Protein AF-X1B4Z1-F1 (afdb_monomer_lite)

InterPro domains:
  IPR036280 Multiheme cytochrome superfamily [SSF48695] (2-94)

Organism: NCBI:txid412755

pLDDT: mean 94.52, std 4.59, range [77.5, 98.38]

Radius of gyration: 16.26 Å; chains: 1; bounding box: 41×32×41 Å

Sequence (142 aa):
MDCVDCHNSNEAASGGANGPHGSSFEPILAMNYVTTDNTPESPSAYALCYNCHSRDSILNDESFTEHDKHIRDEDTPCSVCHDAHGVSAVQGNPRNNTHLINFDATIVQPNSQGILSFDDQGRYRGSCDLLCHGKDHQSEAY

Foldseek 3Di:
DDPQLFQFALCVVVPDDTGNPHHPEPPRTVAAEDQDFPAADDCRNHVSVCVPDPPCCQCVCVQEVCSVCVCHVRVHGPQQFADPVADDPVPDDPFWCPVRGDGDCVAKAFAPVRDATWGDPDGNWTAGGIAGPNDGGDRNMD

Structure (mmCIF, N/CA/C/O backbone):
data_AF-X1B4Z1-F1
#
_entry.id   AF-X1B4Z1-F1
#
loop_
_atom_site.group_PDB
_atom_site.id
_atom_site.type_symbol
_atom_site.label_atom_id
_atom_site.label_alt_id
_atom_site.label_comp_id
_atom_site.label_asym_id
_atom_site.label_entity_id
_atom_site.label_seq_id
_atom_site.pdbx_PDB_ins_code
_atom_site.Cartn_x
_atom_site.Cartn_y
_atom_site.Cartn_z
_atom_site.occupancy
_atom_site.B_iso_or_equiv
_atom_site.auth_seq_id
_atom_site.auth_comp_id
_atom_site.auth_asym_id
_atom_site.auth_atom_id
_atom_site.pdbx_PDB_model_num
ATOM 1 N N . MET A 1 1 ? 15.995 4.940 -0.791 1.00 83.94 1 MET A N 1
ATOM 2 C CA . MET A 1 1 ? 14.634 5.229 -1.251 1.00 83.94 1 MET A CA 1
ATOM 3 C C . MET A 1 1 ? 14.546 6.710 -1.507 1.00 83.94 1 MET A C 1
ATOM 5 O O . MET A 1 1 ? 14.137 7.476 -0.643 1.00 83.94 1 MET A O 1
ATOM 9 N N . ASP A 1 2 ? 15.009 7.073 -2.693 1.00 91.31 2 ASP A N 1
ATOM 10 C CA . ASP A 1 2 ? 14.798 8.365 -3.325 1.00 91.31 2 ASP A CA 1
ATOM 11 C C . ASP A 1 2 ? 13.674 8.233 -4.357 1.00 91.31 2 ASP A C 1
ATOM 13 O O . ASP A 1 2 ? 13.326 7.130 -4.779 1.00 91.31 2 ASP A O 1
ATOM 17 N N . CYS A 1 3 ? 13.130 9.357 -4.830 1.00 92.06 3 CYS A N 1
ATOM 18 C CA . CYS A 1 3 ? 12.035 9.340 -5.804 1.00 92.06 3 CYS A CA 1
ATOM 19 C C . CYS A 1 3 ? 12.374 8.510 -7.053 1.00 92.06 3 CYS A C 1
ATOM 21 O O . CYS A 1 3 ? 11.503 7.842 -7.594 1.00 92.06 3 CYS A O 1
ATOM 23 N N . VAL A 1 4 ? 13.637 8.531 -7.492 1.00 91.38 4 VAL A N 1
ATOM 24 C CA . VAL A 1 4 ? 14.119 7.839 -8.700 1.00 91.38 4 VAL A CA 1
ATOM 25 C C . VAL A 1 4 ? 14.333 6.336 -8.521 1.00 91.38 4 VAL A C 1
ATOM 27 O O . VAL A 1 4 ? 14.535 5.643 -9.515 1.00 91.38 4 VAL A O 1
ATOM 30 N N . ASP A 1 5 ? 14.266 5.819 -7.292 1.00 91.44 5 ASP A N 1
ATOM 31 C CA . ASP A 1 5 ? 14.255 4.370 -7.059 1.00 91.44 5 ASP A CA 1
ATOM 32 C C . ASP A 1 5 ? 12.927 3.767 -7.551 1.00 91.44 5 ASP A C 1
ATOM 34 O O . ASP A 1 5 ? 12.900 2.647 -8.059 1.00 91.44 5 ASP A O 1
ATOM 38 N N . CYS A 1 6 ? 11.839 4.544 -7.463 1.00 93.69 6 CYS A N 1
ATOM 39 C CA . CYS A 1 6 ? 10.510 4.150 -7.927 1.00 93.69 6 CYS A CA 1
ATOM 40 C C . CYS A 1 6 ? 10.129 4.794 -9.265 1.00 93.69 6 CYS A C 1
ATOM 42 O O . CYS A 1 6 ? 9.565 4.125 -10.124 1.00 93.69 6 CYS A O 1
ATOM 44 N N . HIS A 1 7 ? 10.446 6.076 -9.458 1.00 94.19 7 HIS A N 1
ATOM 45 C CA . HIS A 1 7 ? 10.106 6.860 -10.646 1.00 94.19 7 HIS A CA 1
ATOM 46 C C . HIS A 1 7 ? 11.291 6.974 -11.604 1.00 94.19 7 HIS A C 1
ATOM 48 O O . HIS A 1 7 ? 12.050 7.948 -11.595 1.00 94.19 7 HIS A O 1
ATOM 54 N N . ASN A 1 8 ? 11.438 5.963 -12.454 1.00 93.81 8 ASN A N 1
ATOM 55 C CA . ASN A 1 8 ? 12.530 5.846 -13.413 1.00 93.81 8 ASN A CA 1
ATOM 56 C C . ASN A 1 8 ? 12.032 5.226 -14.724 1.00 93.81 8 ASN A C 1
ATOM 58 O O . ASN A 1 8 ? 10.924 4.694 -14.770 1.00 93.81 8 ASN A O 1
ATOM 62 N N . SER A 1 9 ? 12.851 5.247 -15.775 1.00 93.88 9 SER A N 1
ATOM 63 C CA . SER A 1 9 ? 12.608 4.426 -16.964 1.00 93.88 9 SER A CA 1
ATOM 64 C C . SER A 1 9 ? 12.655 2.944 -16.597 1.00 93.88 9 SER A C 1
ATOM 66 O O . SER A 1 9 ? 13.560 2.504 -15.886 1.00 93.88 9 SER A O 1
ATOM 68 N N . ASN A 1 10 ? 11.738 2.153 -17.156 1.00 92.38 10 ASN A N 1
ATOM 69 C CA . ASN A 1 10 ? 11.787 0.695 -17.052 1.00 92.38 10 ASN A CA 1
ATOM 70 C C . ASN A 1 10 ? 12.934 0.068 -17.871 1.00 92.38 10 ASN A C 1
ATOM 72 O O . ASN A 1 10 ? 13.172 -1.131 -17.769 1.00 92.38 10 ASN A O 1
ATOM 76 N N . GLU A 1 11 ? 13.664 0.873 -18.650 1.00 91.31 11 GLU A N 1
ATOM 77 C CA . GLU A 1 11 ? 14.835 0.467 -19.435 1.00 91.31 11 GLU A CA 1
ATOM 78 C C . GLU A 1 11 ? 16.156 1.014 -18.856 1.00 91.31 11 GLU A C 1
ATOM 80 O O . GLU A 1 11 ? 17.221 0.847 -19.451 1.00 91.31 11 GLU A O 1
ATOM 85 N N . ALA A 1 12 ? 16.137 1.668 -17.688 1.00 87.50 12 ALA A N 1
ATOM 86 C CA . ALA A 1 12 ? 17.337 2.261 -17.084 1.00 87.50 12 ALA A CA 1
ATOM 87 C C . ALA A 1 12 ? 18.472 1.231 -16.886 1.00 87.50 12 ALA A C 1
ATOM 89 O O . ALA A 1 12 ? 19.647 1.523 -17.112 1.00 87.50 12 ALA A O 1
ATOM 90 N N . ALA A 1 13 ? 18.120 -0.010 -16.531 1.00 84.44 13 ALA A N 1
ATOM 91 C CA . ALA A 1 13 ? 19.074 -1.103 -16.335 1.00 84.44 13 ALA A CA 1
ATOM 92 C C . ALA A 1 13 ? 19.558 -1.763 -17.645 1.00 84.44 13 ALA A C 1
ATOM 94 O O . ALA A 1 13 ? 20.596 -2.425 -17.647 1.00 84.44 13 ALA A O 1
ATOM 95 N N . SER A 1 14 ? 18.836 -1.590 -18.757 1.00 85.38 14 SER A N 1
ATOM 96 C CA . SER A 1 14 ? 19.123 -2.185 -20.075 1.00 85.38 14 SER A CA 1
ATOM 97 C C . SER A 1 14 ? 19.802 -1.202 -21.044 1.00 85.38 14 SER A C 1
ATOM 99 O O . SER A 1 14 ? 19.974 -1.510 -22.224 1.00 85.38 14 SER A O 1
ATOM 101 N N . GLY A 1 15 ? 20.242 -0.035 -20.554 1.00 81.94 15 GLY A N 1
ATOM 102 C CA . GLY A 1 15 ? 20.915 0.999 -21.350 1.00 81.94 15 GLY A CA 1
ATOM 103 C C . GLY A 1 15 ? 19.983 2.084 -21.901 1.00 81.94 15 GLY A C 1
ATOM 104 O O . GLY A 1 15 ? 20.415 2.896 -22.721 1.00 81.94 15 GLY A O 1
ATOM 105 N N . GLY A 1 16 ? 18.724 2.107 -21.458 1.00 82.25 16 GLY A N 1
ATOM 106 C CA . GLY A 1 16 ? 17.784 3.201 -21.677 1.00 82.25 16 GLY A CA 1
ATOM 107 C C . GLY A 1 16 ? 18.134 4.467 -20.887 1.00 82.25 16 GLY A C 1
ATOM 108 O O . GLY A 1 16 ? 19.133 4.542 -20.169 1.00 82.25 16 GLY A O 1
ATOM 109 N N . ALA A 1 17 ? 17.311 5.506 -21.044 1.00 83.19 17 ALA A N 1
ATOM 110 C CA . ALA A 1 17 ? 17.514 6.773 -20.348 1.00 83.19 17 ALA A CA 1
ATOM 111 C C . ALA A 1 17 ? 17.289 6.617 -18.835 1.00 83.19 17 ALA A C 1
ATOM 113 O O . ALA A 1 17 ? 16.316 6.008 -18.411 1.00 83.19 17 ALA A O 1
ATOM 114 N N . ASN A 1 18 ? 18.158 7.217 -18.019 1.00 82.06 18 ASN A N 1
ATOM 115 C CA . ASN A 1 18 ? 17.923 7.329 -16.580 1.00 82.06 18 ASN A CA 1
ATOM 116 C C . ASN A 1 18 ? 17.003 8.519 -16.274 1.00 82.06 18 ASN A C 1
ATOM 118 O O . ASN A 1 18 ? 17.115 9.579 -16.897 1.00 82.06 18 ASN A O 1
ATOM 122 N N . GLY A 1 19 ? 16.163 8.371 -15.254 1.00 77.56 19 GLY A N 1
ATOM 123 C CA . GLY A 1 19 ? 15.240 9.392 -14.770 1.00 77.56 19 GLY A CA 1
ATOM 124 C C . GLY A 1 19 ? 13.786 9.140 -15.184 1.00 77.56 19 GLY A C 1
ATOM 125 O O . GLY A 1 19 ? 13.473 8.127 -15.804 1.00 77.56 19 GLY A O 1
ATOM 126 N N . PRO A 1 20 ? 12.870 10.064 -14.854 1.00 77.50 20 PRO A N 1
ATOM 127 C CA . PRO A 1 20 ? 11.427 9.842 -14.930 1.00 77.50 20 PRO A CA 1
ATOM 128 C C . PRO A 1 20 ? 10.860 9.954 -16.359 1.00 77.50 20 PRO A C 1
ATOM 130 O O . PRO A 1 20 ? 9.725 10.364 -16.552 1.00 77.50 20 PRO A O 1
ATOM 133 N N . HIS A 1 21 ? 11.637 9.651 -17.394 1.00 78.75 21 HIS A N 1
ATOM 134 C CA . HIS A 1 21 ? 11.150 9.677 -18.771 1.00 78.75 21 HIS A CA 1
ATOM 135 C C . HIS A 1 21 ? 11.422 8.339 -19.442 1.00 78.75 21 HIS A C 1
ATOM 137 O O . HIS A 1 21 ? 12.497 7.768 -19.292 1.00 78.75 21 HIS A O 1
ATOM 143 N N . GLY A 1 22 ? 10.448 7.867 -20.222 1.00 84.69 22 GLY A N 1
ATOM 144 C CA . GLY A 1 22 ? 10.581 6.629 -20.985 1.00 84.69 22 GLY A CA 1
ATOM 145 C C . GLY A 1 22 ? 10.306 5.371 -20.170 1.00 84.69 22 GLY A C 1
ATOM 146 O O . GLY A 1 22 ? 10.926 4.349 -20.442 1.00 84.69 22 GLY A O 1
ATOM 147 N N . SER A 1 23 ? 9.421 5.444 -19.171 1.00 92.44 23 SER A N 1
ATOM 148 C CA . SER A 1 23 ? 8.790 4.239 -18.635 1.00 92.44 23 SER A CA 1
ATOM 149 C C . SER A 1 23 ? 7.481 3.946 -19.362 1.00 92.44 23 SER A C 1
ATOM 151 O O . SER A 1 23 ? 6.716 4.869 -19.644 1.00 92.44 23 SER A O 1
ATOM 153 N N . SER A 1 24 ? 7.213 2.672 -19.642 1.00 92.50 24 SER A N 1
ATOM 154 C CA . SER A 1 24 ? 5.894 2.201 -20.079 1.00 92.50 24 SER A CA 1
ATOM 155 C C . SER A 1 24 ? 4.918 1.936 -18.927 1.00 92.50 24 SER A C 1
ATOM 157 O O . SER A 1 24 ? 3.756 1.634 -19.185 1.00 92.50 24 SER A O 1
ATOM 159 N N . PHE A 1 25 ? 5.374 1.997 -17.673 1.00 94.81 25 PHE A N 1
ATOM 160 C CA . PHE A 1 25 ? 4.536 1.805 -16.490 1.00 94.81 25 PHE A CA 1
ATOM 161 C C . PHE A 1 25 ? 4.067 3.162 -15.960 1.00 94.81 25 PHE A C 1
ATOM 163 O O . PHE A 1 25 ? 4.889 4.014 -15.627 1.00 94.81 25 PHE A O 1
ATOM 170 N N . GLU A 1 26 ? 2.755 3.372 -15.884 1.00 91.88 26 GLU A N 1
ATOM 171 C CA . GLU A 1 26 ? 2.133 4.602 -15.369 1.00 91.88 26 GLU A CA 1
ATOM 172 C C . GLU A 1 26 ? 2.304 4.712 -13.835 1.00 91.88 26 GLU A C 1
ATOM 174 O O . GLU A 1 26 ? 2.231 3.684 -13.160 1.00 91.88 26 GLU A O 1
ATOM 179 N N . PRO A 1 27 ? 2.504 5.913 -13.249 1.00 90.94 27 PRO A N 1
ATOM 180 C CA . PRO A 1 27 ? 2.658 7.225 -13.881 1.00 90.94 27 PRO A CA 1
ATOM 181 C C . PRO A 1 27 ? 4.111 7.599 -14.158 1.00 90.94 27 PRO A C 1
ATOM 183 O O . PRO A 1 27 ? 4.511 8.722 -13.885 1.00 90.94 27 PRO A O 1
ATOM 186 N N . ILE A 1 28 ? 4.893 6.668 -14.709 1.00 93.44 28 ILE A N 1
ATOM 187 C CA . ILE A 1 28 ? 6.360 6.639 -14.782 1.00 93.44 28 ILE A CA 1
ATOM 188 C C . ILE A 1 28 ? 6.939 5.895 -13.580 1.00 93.44 28 ILE A C 1
ATOM 190 O O . ILE A 1 28 ? 7.442 6.503 -12.635 1.00 93.44 28 ILE A O 1
ATOM 194 N N . LEU A 1 29 ? 6.884 4.568 -13.633 1.00 95.19 29 LEU A N 1
ATOM 195 C CA . LEU A 1 29 ? 7.466 3.686 -12.625 1.00 95.19 29 LEU A CA 1
ATOM 196 C C . LEU A 1 29 ? 8.585 2.829 -13.213 1.00 95.19 29 LEU A C 1
ATOM 198 O O . LEU A 1 29 ? 8.511 2.387 -14.355 1.00 95.19 29 LEU A O 1
ATOM 202 N N . ALA A 1 30 ? 9.620 2.557 -12.426 1.00 95.19 30 ALA A N 1
ATOM 203 C CA . ALA A 1 30 ? 10.760 1.741 -12.839 1.00 95.19 30 ALA A CA 1
ATOM 204 C C . ALA A 1 30 ? 10.359 0.283 -13.128 1.00 95.19 30 ALA A C 1
ATOM 206 O O . ALA A 1 30 ? 11.007 -0.408 -13.911 1.00 95.19 30 ALA A O 1
ATOM 207 N N . MET A 1 31 ? 9.286 -0.186 -12.490 1.00 96.00 31 MET A N 1
ATOM 208 C CA . MET A 1 31 ? 8.740 -1.531 -12.622 1.00 96.00 31 MET A CA 1
ATOM 209 C C . MET A 1 31 ? 7.218 -1.485 -12.505 1.00 96.00 31 MET A C 1
ATOM 211 O O . MET A 1 31 ? 6.648 -0.493 -12.050 1.00 96.00 31 MET A O 1
ATOM 215 N N . ASN A 1 32 ? 6.564 -2.571 -12.907 1.00 97.06 32 ASN A N 1
ATOM 216 C CA . ASN A 1 32 ? 5.116 -2.674 -12.839 1.00 97.06 32 ASN A CA 1
ATOM 217 C C . ASN A 1 32 ? 4.611 -2.616 -11.385 1.00 97.06 32 ASN A C 1
ATOM 219 O O . ASN A 1 32 ? 5.198 -3.222 -10.481 1.00 97.06 32 ASN A O 1
ATOM 223 N N . TYR A 1 33 ? 3.512 -1.892 -11.192 1.00 97.00 33 TYR A N 1
ATOM 224 C CA . TYR A 1 33 ? 2.825 -1.733 -9.918 1.00 97.00 33 TYR A CA 1
ATOM 225 C C . TYR A 1 33 ? 1.331 -1.580 -10.180 1.00 97.00 33 TYR A C 1
ATOM 227 O O . TYR A 1 33 ? 0.857 -0.511 -10.564 1.00 97.00 33 TYR A O 1
ATOM 235 N N . VAL A 1 34 ? 0.592 -2.672 -10.021 1.00 96.69 34 VAL A N 1
ATOM 236 C CA . VAL A 1 34 ? -0.861 -2.659 -10.192 1.00 96.69 34 VAL A CA 1
ATOM 237 C C . VAL A 1 34 ? -1.520 -2.274 -8.872 1.00 96.69 34 VAL A C 1
ATOM 239 O O . VAL A 1 34 ? -1.238 -2.868 -7.838 1.00 96.69 34 VAL A O 1
ATOM 242 N N . THR A 1 35 ? -2.406 -1.283 -8.913 1.00 96.19 35 THR A N 1
ATOM 243 C CA . THR A 1 35 ? -3.151 -0.788 -7.739 1.00 96.19 35 THR A CA 1
ATOM 244 C C . THR A 1 35 ? -4.646 -1.084 -7.814 1.00 96.19 35 THR A C 1
ATOM 246 O O . THR A 1 35 ? -5.399 -0.733 -6.912 1.00 96.19 35 THR A O 1
ATOM 249 N N . THR A 1 36 ? -5.099 -1.706 -8.904 1.00 96.56 36 THR A N 1
ATOM 250 C CA . THR A 1 36 ? -6.504 -2.071 -9.091 1.00 96.56 36 THR A CA 1
ATOM 251 C C . THR A 1 36 ? -6.876 -3.208 -8.148 1.00 96.56 36 THR A C 1
ATOM 253 O O . THR A 1 36 ? -6.256 -4.267 -8.196 1.00 96.56 36 THR A O 1
ATOM 256 N N . ASP A 1 37 ? -7.891 -2.986 -7.318 1.00 97.00 37 ASP A N 1
ATOM 257 C CA . ASP A 1 37 ? -8.441 -3.997 -6.414 1.00 97.00 37 ASP A CA 1
ATOM 258 C C . ASP A 1 37 ? -8.908 -5.256 -7.160 1.00 97.00 37 ASP A C 1
ATOM 260 O O . ASP A 1 37 ? -9.338 -5.167 -8.315 1.00 97.00 37 ASP A O 1
ATOM 264 N N . ASN A 1 38 ? -8.890 -6.411 -6.493 1.00 97.12 38 ASN A N 1
ATOM 265 C CA . ASN A 1 38 ? -9.187 -7.724 -7.083 1.00 97.12 38 ASN A CA 1
ATOM 266 C C . ASN A 1 38 ? -8.218 -8.116 -8.219 1.00 97.12 38 ASN A C 1
ATOM 268 O O . ASN A 1 38 ? -8.595 -8.817 -9.164 1.00 97.12 38 ASN A O 1
ATOM 272 N N . THR A 1 39 ? -6.975 -7.627 -8.165 1.00 96.94 39 THR A N 1
ATOM 273 C CA . THR A 1 39 ? -5.907 -8.093 -9.055 1.00 96.94 39 THR A CA 1
ATOM 274 C C . THR A 1 39 ? -5.158 -9.230 -8.367 1.00 96.94 39 THR A C 1
ATOM 276 O O . THR A 1 39 ? -4.540 -8.985 -7.329 1.00 96.94 39 THR A O 1
ATOM 279 N N . PRO A 1 40 ? -5.106 -10.433 -8.967 1.00 97.75 40 PRO A N 1
ATOM 280 C CA . PRO A 1 40 ? -4.334 -11.526 -8.403 1.00 97.75 40 PRO A CA 1
ATOM 281 C C . PRO A 1 40 ? -2.862 -11.173 -8.241 1.00 97.75 40 PRO A C 1
ATOM 283 O O . PRO A 1 40 ? -2.217 -10.659 -9.167 1.00 97.75 40 PRO A O 1
ATOM 286 N N . GLU A 1 41 ? -2.316 -11.491 -7.071 1.00 98.12 41 GLU A N 1
ATOM 287 C CA . GLU A 1 41 ? -0.896 -11.308 -6.816 1.00 98.12 41 GLU A CA 1
ATOM 288 C C . GLU A 1 41 ? -0.055 -12.083 -7.833 1.00 98.12 41 GLU A C 1
ATOM 290 O O . GLU A 1 41 ? -0.304 -13.240 -8.178 1.00 98.12 41 GLU A O 1
ATOM 295 N N . SER A 1 42 ? 0.997 -11.426 -8.308 1.00 98.38 42 SER A N 1
ATOM 296 C CA . SER A 1 42 ? 2.088 -12.097 -8.995 1.00 98.38 42 SER A CA 1
ATOM 297 C C . SER A 1 42 ? 3.382 -11.309 -8.816 1.00 98.38 42 SER A C 1
ATOM 299 O O . SER A 1 42 ? 3.336 -10.078 -8.677 1.00 98.38 42 SER A O 1
ATOM 301 N N . PRO A 1 43 ? 4.551 -11.966 -8.957 1.00 98.12 43 PRO A N 1
ATOM 302 C CA . PRO A 1 43 ? 5.834 -11.274 -8.953 1.00 98.12 43 PRO A CA 1
ATOM 303 C C . PRO A 1 43 ? 5.896 -10.110 -9.947 1.00 98.12 43 PRO A C 1
ATOM 305 O O . PRO A 1 43 ? 6.561 -9.115 -9.684 1.00 98.12 43 PRO A O 1
ATOM 308 N N . SER A 1 44 ? 5.196 -10.215 -11.083 1.00 97.62 44 SER A N 1
ATOM 309 C CA . SER A 1 44 ? 5.132 -9.145 -12.076 1.00 97.62 44 SER A CA 1
ATOM 310 C C . SER A 1 44 ? 4.116 -8.056 -11.743 1.00 97.62 44 SER A C 1
ATOM 312 O O . SER A 1 44 ? 4.359 -6.912 -12.103 1.00 97.62 44 SER A O 1
ATOM 314 N N . ALA A 1 45 ? 2.981 -8.362 -11.106 1.00 97.88 45 ALA A N 1
ATOM 315 C CA . ALA A 1 45 ? 1.966 -7.355 -10.769 1.00 97.88 45 ALA A CA 1
ATOM 316 C C . ALA A 1 45 ? 2.494 -6.332 -9.752 1.00 97.88 45 ALA A C 1
ATOM 318 O O . ALA A 1 45 ? 2.255 -5.135 -9.902 1.00 97.88 45 ALA A O 1
ATOM 319 N N . TYR A 1 46 ? 3.270 -6.802 -8.770 1.00 97.88 46 TYR A N 1
ATOM 320 C CA . TYR A 1 46 ? 3.827 -5.983 -7.687 1.00 97.88 46 TYR A CA 1
ATOM 321 C C . TYR A 1 46 ? 5.357 -5.896 -7.740 1.00 97.88 46 TYR A C 1
ATOM 323 O O . TYR A 1 46 ? 6.022 -5.725 -6.715 1.00 97.88 46 TYR A O 1
ATOM 331 N N . ALA A 1 47 ? 5.926 -6.001 -8.946 1.00 97.94 47 ALA A N 1
ATOM 332 C CA . ALA A 1 47 ? 7.370 -6.019 -9.176 1.00 97.94 47 ALA A CA 1
ATOM 333 C C . ALA A 1 47 ? 8.090 -4.831 -8.522 1.00 97.94 47 ALA A C 1
ATOM 335 O O . ALA A 1 47 ? 9.157 -5.006 -7.938 1.00 97.94 47 ALA A O 1
ATOM 336 N N . LEU A 1 48 ? 7.486 -3.638 -8.559 1.00 97.00 48 LEU A N 1
ATOM 337 C CA . LEU A 1 48 ? 8.052 -2.446 -7.930 1.00 97.00 48 LEU A CA 1
ATOM 338 C C . LEU A 1 48 ? 8.237 -2.606 -6.415 1.00 97.00 48 LEU A C 1
ATOM 340 O O . LEU A 1 48 ? 9.287 -2.255 -5.882 1.00 97.00 48 LEU A O 1
ATOM 344 N N . CYS A 1 49 ? 7.245 -3.165 -5.721 1.00 97.25 49 CYS A N 1
ATOM 345 C CA . CYS A 1 49 ? 7.322 -3.418 -4.284 1.00 97.25 49 CYS A CA 1
ATOM 346 C C . CYS A 1 49 ? 8.367 -4.500 -3.990 1.00 97.25 49 CYS A C 1
ATOM 348 O O . CYS A 1 49 ? 9.206 -4.343 -3.100 1.00 97.25 49 CYS A O 1
ATOM 350 N N . TYR A 1 50 ? 8.359 -5.576 -4.782 1.00 97.94 50 TYR A N 1
ATOM 351 C CA . TYR A 1 50 ? 9.274 -6.704 -4.608 1.00 97.94 50 TYR A CA 1
ATOM 352 C C . TYR A 1 50 ? 10.730 -6.403 -4.966 1.00 97.94 50 TYR A C 1
ATOM 354 O O . TYR A 1 50 ? 11.627 -7.134 -4.553 1.00 97.94 50 TYR A O 1
ATOM 362 N N . ASN A 1 51 ? 10.996 -5.297 -5.659 1.00 95.81 51 ASN A N 1
ATOM 363 C CA . ASN A 1 51 ? 12.355 -4.810 -5.870 1.00 95.81 51 ASN A CA 1
ATOM 364 C C . ASN A 1 51 ? 13.075 -4.468 -4.550 1.00 95.81 51 ASN A C 1
ATOM 366 O O . ASN A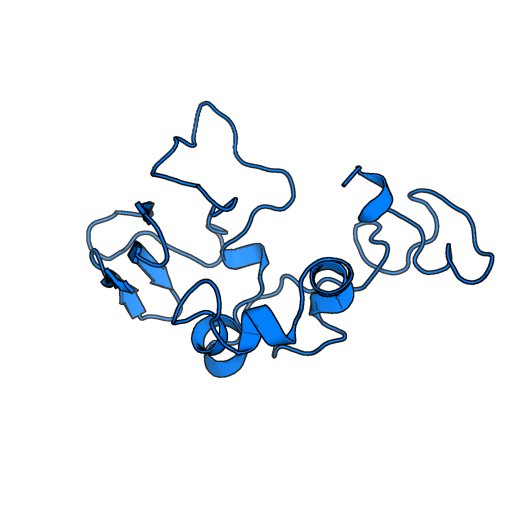 1 51 ? 14.303 -4.462 -4.497 1.00 95.81 51 ASN A O 1
ATOM 370 N N . CYS A 1 52 ? 12.332 -4.163 -3.482 1.00 96.44 52 CYS A N 1
ATOM 371 C CA . CYS A 1 52 ? 12.901 -3.808 -2.177 1.00 96.44 52 CYS A CA 1
ATOM 372 C C . CYS A 1 52 ? 12.365 -4.660 -1.023 1.00 96.44 52 CYS A C 1
ATOM 374 O O . CYS A 1 52 ? 13.073 -4.860 -0.036 1.00 96.44 52 CYS A O 1
ATOM 376 N N . HIS A 1 53 ? 11.144 -5.178 -1.137 1.00 96.56 53 HIS A N 1
ATOM 377 C CA . HIS A 1 53 ? 10.557 -6.066 -0.146 1.00 96.56 53 HIS A CA 1
ATOM 378 C C . HIS A 1 53 ? 10.674 -7.524 -0.583 1.00 96.56 53 HIS A C 1
ATOM 380 O O . HIS A 1 53 ? 10.351 -7.877 -1.713 1.00 96.56 53 HIS A O 1
ATOM 386 N N . SER A 1 54 ? 11.094 -8.402 0.327 1.00 98.25 54 SER A N 1
ATOM 387 C CA . SER A 1 54 ? 11.116 -9.836 0.040 1.00 98.25 54 SER A CA 1
ATOM 388 C C . SER A 1 54 ? 9.688 -10.354 -0.124 1.00 98.25 54 SER A C 1
ATOM 390 O O . SER A 1 54 ? 8.925 -10.385 0.843 1.00 98.25 54 SER A O 1
ATOM 392 N N . ARG A 1 55 ? 9.341 -10.789 -1.342 1.00 98.06 55 ARG A N 1
ATOM 393 C CA . ARG A 1 55 ? 8.062 -11.454 -1.628 1.00 98.06 55 ARG A CA 1
ATOM 394 C C . ARG A 1 55 ? 7.842 -12.649 -0.704 1.00 98.06 55 ARG A C 1
ATOM 396 O O . ARG A 1 55 ? 6.753 -12.798 -0.166 1.00 98.06 55 ARG A O 1
ATOM 403 N N . ASP A 1 56 ? 8.881 -13.451 -0.482 1.00 98.38 56 ASP A N 1
ATOM 404 C CA . ASP A 1 56 ? 8.800 -14.620 0.394 1.00 98.38 56 ASP A CA 1
ATOM 405 C C . ASP A 1 56 ? 8.536 -14.215 1.849 1.00 98.38 56 ASP A C 1
ATOM 407 O O . ASP A 1 56 ? 7.754 -14.866 2.523 1.00 98.38 56 ASP A O 1
ATOM 411 N N . SER A 1 57 ? 9.135 -13.124 2.337 1.00 98.38 57 SER A N 1
ATOM 412 C CA . SER A 1 57 ? 8.888 -12.639 3.705 1.00 98.38 57 SER A CA 1
ATOM 413 C C . SER A 1 57 ? 7.444 -12.160 3.886 1.00 98.38 57 SER A C 1
ATOM 415 O O . SER A 1 57 ? 6.802 -12.480 4.884 1.00 98.38 57 SER A O 1
ATOM 417 N N . ILE A 1 58 ? 6.915 -11.434 2.892 1.00 98.06 58 ILE A N 1
ATOM 418 C CA . ILE A 1 58 ? 5.537 -10.924 2.903 1.00 98.06 58 ILE A CA 1
ATOM 419 C C . ILE A 1 58 ? 4.530 -12.077 2.855 1.00 98.06 58 ILE A C 1
ATOM 421 O O . ILE A 1 58 ? 3.644 -12.134 3.696 1.00 98.06 58 ILE A O 1
ATOM 425 N N . LEU A 1 59 ? 4.677 -12.998 1.897 1.00 98.00 59 LEU A N 1
ATOM 426 C CA . LEU A 1 59 ? 3.713 -14.083 1.668 1.00 98.00 59 LEU A CA 1
ATOM 427 C C . LEU A 1 59 ? 3.848 -15.259 2.653 1.00 98.00 59 LEU A C 1
ATOM 429 O O . LEU A 1 59 ? 3.037 -16.176 2.612 1.00 98.00 59 LEU A O 1
ATOM 433 N N . ASN A 1 60 ? 4.874 -15.258 3.510 1.00 98.31 60 ASN A N 1
ATOM 434 C CA . ASN A 1 60 ? 4.992 -16.174 4.651 1.00 98.31 60 ASN A CA 1
ATOM 435 C C . ASN A 1 60 ? 4.611 -15.499 5.982 1.00 98.31 60 ASN A C 1
ATOM 437 O O . ASN A 1 60 ? 4.958 -16.019 7.044 1.00 98.31 60 ASN A O 1
ATOM 441 N N . ASP A 1 61 ? 3.946 -14.340 5.934 1.00 97.44 61 ASP A N 1
ATOM 442 C CA . ASP A 1 61 ? 3.398 -13.653 7.106 1.00 97.44 61 ASP A CA 1
ATOM 443 C C . ASP A 1 61 ? 4.440 -13.312 8.196 1.00 97.44 61 ASP A C 1
ATOM 445 O O . ASP A 1 61 ? 4.137 -13.252 9.389 1.00 97.44 61 ASP A O 1
ATOM 449 N N . GLU A 1 62 ? 5.701 -13.057 7.819 1.00 95.75 62 GLU A N 1
ATOM 450 C CA . GLU A 1 62 ? 6.790 -12.872 8.797 1.00 95.75 62 GLU A CA 1
ATOM 451 C C . GLU A 1 62 ? 6.629 -11.616 9.677 1.00 95.75 62 GLU A C 1
ATOM 453 O O . GLU A 1 62 ? 7.218 -11.525 10.762 1.00 95.75 62 GLU A O 1
ATOM 458 N N . SER A 1 63 ? 5.874 -10.620 9.201 1.00 88.44 63 SER A N 1
ATOM 459 C CA . SER A 1 63 ? 5.672 -9.325 9.867 1.00 88.44 63 SER A CA 1
ATOM 460 C C . SER A 1 63 ? 4.224 -9.004 10.238 1.00 88.44 63 SER A C 1
ATOM 462 O O . SER A 1 63 ? 3.997 -8.220 11.159 1.00 88.44 63 SER A O 1
ATOM 464 N N . PHE A 1 64 ? 3.260 -9.610 9.557 1.00 95.38 64 PHE A N 1
ATOM 465 C CA . PHE A 1 64 ? 1.827 -9.472 9.788 1.00 95.38 64 PHE A CA 1
ATOM 466 C C . PHE A 1 64 ? 1.193 -10.803 9.403 1.00 95.38 64 PHE A C 1
ATOM 468 O O . PHE A 1 64 ? 1.456 -11.308 8.317 1.00 95.38 64 PHE A O 1
ATOM 475 N N . THR A 1 65 ? 0.411 -11.360 10.322 1.00 95.25 65 THR A N 1
ATOM 476 C CA . THR A 1 65 ? -0.109 -12.736 10.319 1.00 95.25 65 THR A CA 1
ATOM 477 C C . THR A 1 65 ? -1.161 -13.012 9.246 1.00 95.25 65 THR A C 1
ATOM 479 O O . THR A 1 65 ? -1.504 -14.167 9.034 1.00 95.25 65 THR A O 1
ATOM 482 N N . GLU A 1 66 ? -1.664 -11.973 8.574 1.00 96.88 66 GLU A N 1
ATOM 483 C CA . GLU A 1 66 ? -2.718 -12.075 7.559 1.00 96.88 66 GLU A CA 1
ATOM 484 C C . GLU A 1 66 ? -2.301 -11.414 6.225 1.00 96.88 66 GLU A C 1
ATOM 486 O O . GLU A 1 66 ? -3.165 -11.051 5.421 1.00 96.88 66 GLU A O 1
ATOM 491 N N . HIS A 1 67 ? -0.997 -11.200 5.974 1.00 97.62 67 HIS A N 1
ATOM 492 C CA . HIS A 1 67 ? -0.533 -10.609 4.708 1.00 97.62 67 HIS A CA 1
ATOM 493 C C . HIS A 1 67 ? -0.937 -11.502 3.545 1.00 97.62 67 HIS A C 1
ATOM 495 O O . HIS A 1 67 ? -1.480 -11.015 2.555 1.00 97.62 67 HIS A O 1
ATOM 501 N N . ASP A 1 68 ? -0.676 -12.798 3.675 1.00 98.19 68 ASP A N 1
ATOM 502 C CA . ASP A 1 68 ? -0.887 -13.766 2.619 1.00 98.19 68 ASP A CA 1
ATOM 503 C C . ASP A 1 68 ? -2.344 -13.827 2.183 1.00 98.19 68 ASP A C 1
ATOM 505 O O . ASP A 1 68 ? -2.659 -13.722 0.999 1.00 98.19 68 ASP A O 1
ATOM 509 N N . LYS A 1 69 ? -3.233 -13.899 3.170 1.00 97.88 69 LYS A N 1
ATOM 510 C CA . LYS A 1 69 ? -4.673 -13.895 2.966 1.00 97.88 69 LYS A CA 1
ATOM 511 C C . LYS A 1 69 ? -5.130 -12.632 2.245 1.00 97.88 69 LYS A C 1
ATOM 513 O O . LYS A 1 69 ? -5.780 -12.728 1.212 1.00 97.88 69 LYS A O 1
ATOM 518 N N . HIS A 1 70 ? -4.779 -11.444 2.738 1.00 98.06 70 HIS A N 1
ATOM 519 C CA . HIS A 1 70 ? -5.229 -10.212 2.084 1.00 98.06 70 HIS A CA 1
ATOM 520 C C . HIS A 1 70 ? -4.677 -10.089 0.657 1.00 98.06 70 HIS A C 1
ATOM 522 O O . HIS A 1 70 ? -5.393 -9.680 -0.250 1.00 98.06 70 HIS A O 1
ATOM 528 N N . ILE A 1 71 ? -3.425 -10.485 0.429 1.00 98.25 71 ILE A N 1
ATOM 529 C CA . ILE A 1 71 ? -2.766 -10.307 -0.867 1.00 98.25 71 ILE A CA 1
ATOM 530 C C . ILE A 1 71 ? -3.186 -11.371 -1.897 1.00 98.25 71 ILE A C 1
ATOM 532 O O . ILE A 1 71 ? -3.364 -11.027 -3.065 1.00 98.25 71 ILE A O 1
ATOM 536 N N . ARG A 1 72 ? -3.298 -12.650 -1.505 1.00 98.00 72 ARG A N 1
ATOM 537 C CA . ARG A 1 72 ? -3.554 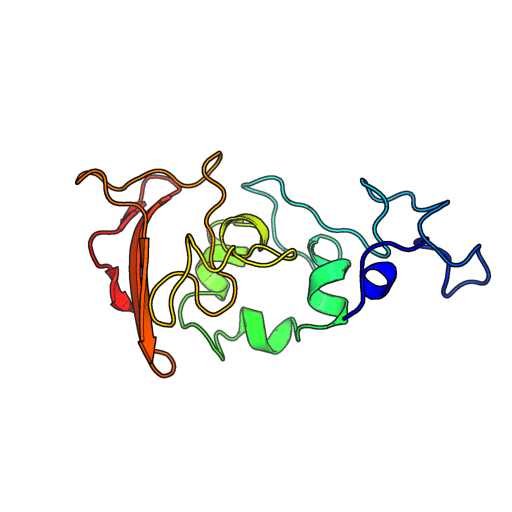-13.780 -2.422 1.00 98.00 72 ARG A CA 1
ATOM 538 C C . ARG A 1 72 ? -4.961 -14.359 -2.352 1.00 98.00 72 ARG A C 1
ATOM 540 O O . ARG A 1 72 ? -5.426 -14.850 -3.374 1.00 98.00 72 ARG A O 1
ATOM 547 N N . ASP A 1 73 ? -5.604 -14.356 -1.187 1.00 97.88 73 ASP A N 1
ATOM 548 C CA . ASP A 1 73 ? -6.960 -14.909 -1.059 1.00 97.88 73 ASP A CA 1
ATOM 549 C C . ASP A 1 73 ? -8.021 -13.845 -1.369 1.00 97.88 73 ASP A C 1
ATOM 551 O O . ASP A 1 73 ? -9.037 -14.154 -1.987 1.00 97.88 73 ASP A O 1
ATOM 555 N N . GLU A 1 74 ? -7.761 -12.593 -0.981 1.00 97.94 74 GLU A N 1
ATOM 556 C CA . GLU A 1 74 ? -8.657 -11.447 -1.198 1.00 97.94 74 GLU A CA 1
ATOM 557 C C . GLU A 1 74 ? -8.186 -10.523 -2.341 1.00 97.94 74 GLU A C 1
ATOM 559 O O . GLU A 1 74 ? -8.760 -9.458 -2.552 1.00 97.94 74 GLU A O 1
ATOM 564 N N . ASP A 1 75 ? -7.122 -10.893 -3.068 1.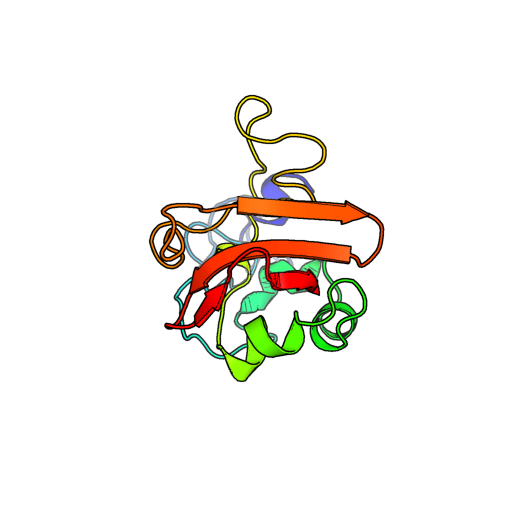00 98.00 75 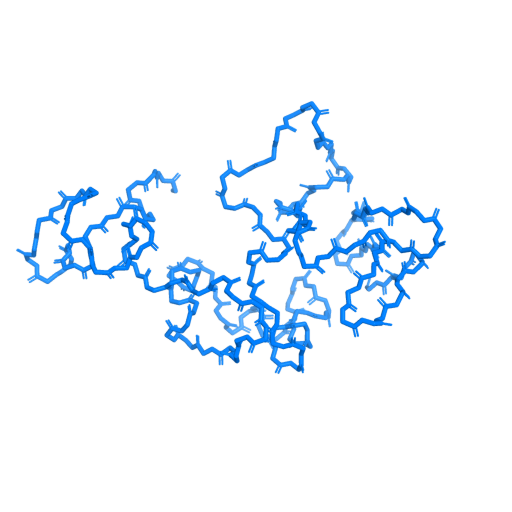ASP A N 1
ATOM 565 C CA . ASP A 1 75 ? -6.588 -10.153 -4.226 1.00 98.00 75 ASP A CA 1
ATOM 566 C C . ASP A 1 75 ? -6.407 -8.634 -3.976 1.00 98.00 75 ASP A C 1
ATOM 568 O O . ASP A 1 75 ? -6.663 -7.790 -4.846 1.00 98.00 75 ASP A O 1
ATOM 572 N N . THR A 1 76 ? -5.971 -8.275 -2.763 1.00 98.25 76 THR A N 1
ATOM 573 C CA . THR A 1 76 ? -5.822 -6.885 -2.316 1.00 98.25 76 THR A CA 1
ATOM 574 C C . THR A 1 76 ? -4.411 -6.362 -2.625 1.00 98.25 76 THR A C 1
ATOM 576 O O . THR A 1 76 ? -3.432 -6.865 -2.060 1.00 98.25 76 THR A O 1
ATOM 579 N N . PRO A 1 77 ? -4.250 -5.331 -3.481 1.00 97.69 77 PRO A N 1
ATOM 580 C CA . PRO A 1 77 ? -2.933 -4.778 -3.780 1.00 97.69 77 PRO A CA 1
ATOM 581 C C . PRO A 1 77 ? -2.331 -4.026 -2.589 1.00 97.69 77 PRO A C 1
ATOM 583 O O . PRO A 1 77 ? -3.037 -3.460 -1.754 1.00 97.69 77 PRO A O 1
ATOM 586 N N . CYS A 1 78 ? -0.998 -3.933 -2.545 1.00 97.69 78 CYS A N 1
ATOM 587 C CA . CYS A 1 78 ? -0.285 -3.272 -1.445 1.00 97.69 78 CYS A CA 1
ATOM 588 C C . CYS A 1 78 ? -0.748 -1.821 -1.211 1.00 97.69 78 CYS A C 1
ATOM 590 O O . CYS A 1 78 ? -0.773 -1.376 -0.065 1.00 97.69 78 CYS A O 1
ATOM 592 N N . SER A 1 79 ? -1.142 -1.105 -2.278 1.00 97.06 79 SER A N 1
ATOM 593 C CA . SER A 1 79 ? -1.660 0.274 -2.229 1.00 97.06 79 SER A CA 1
ATOM 594 C C . SER A 1 79 ? -2.919 0.436 -1.391 1.00 97.06 79 SER A C 1
ATOM 596 O O . SER A 1 79 ? -3.177 1.536 -0.915 1.00 97.06 79 SER A O 1
ATOM 598 N N . VAL A 1 80 ? -3.719 -0.623 -1.229 1.00 98.19 80 VAL A N 1
ATOM 599 C CA . VAL A 1 80 ? -4.967 -0.544 -0.457 1.00 98.19 80 VAL A CA 1
ATOM 600 C C . VAL A 1 80 ? -4.677 -0.256 1.007 1.00 98.19 80 VAL A C 1
ATOM 602 O O . VAL A 1 80 ? -5.457 0.434 1.659 1.00 98.19 80 VAL A O 1
ATOM 605 N N . CYS A 1 81 ? -3.543 -0.745 1.510 1.00 97.44 81 CYS A N 1
ATOM 606 C CA . CYS A 1 81 ? -3.122 -0.551 2.889 1.00 97.44 81 CYS A CA 1
ATOM 607 C C . CYS A 1 81 ? -1.984 0.459 3.013 1.00 97.44 81 CYS A C 1
ATOM 609 O O . CYS A 1 81 ? -2.011 1.253 3.945 1.00 97.44 81 CYS A O 1
ATOM 611 N N . HIS A 1 82 ? -0.985 0.430 2.125 1.00 97.38 82 HIS A N 1
ATOM 612 C CA . HIS A 1 82 ? 0.264 1.176 2.284 1.00 97.38 82 HIS A CA 1
ATOM 613 C C . HIS A 1 82 ? 0.380 2.376 1.341 1.00 97.38 82 HIS A C 1
ATOM 615 O O . HIS A 1 82 ? 0.277 2.247 0.121 1.00 97.38 82 HIS A O 1
ATOM 621 N N . ASP A 1 83 ? 0.733 3.529 1.907 1.00 95.69 83 ASP A N 1
ATOM 622 C CA . ASP A 1 83 ? 1.032 4.748 1.158 1.00 95.69 83 ASP A CA 1
ATOM 623 C C . ASP A 1 83 ? 2.542 4.910 0.940 1.00 95.69 83 ASP A C 1
ATOM 625 O O . ASP A 1 83 ? 3.305 5.243 1.851 1.00 95.69 83 ASP A O 1
ATOM 629 N N . ALA A 1 84 ? 2.977 4.691 -0.301 1.00 93.31 84 ALA A N 1
ATOM 630 C CA . ALA A 1 84 ? 4.382 4.761 -0.697 1.00 93.31 84 ALA A CA 1
ATOM 631 C C . ALA A 1 84 ? 4.997 6.170 -0.577 1.00 93.31 84 ALA A C 1
ATOM 633 O O . ALA A 1 84 ? 6.222 6.294 -0.534 1.00 93.31 84 ALA A O 1
ATOM 634 N N . HIS A 1 85 ? 4.178 7.226 -0.511 1.00 93.25 85 HIS A N 1
ATOM 635 C CA . HIS A 1 85 ? 4.643 8.611 -0.374 1.00 93.25 85 HIS A CA 1
ATOM 636 C C . HIS A 1 85 ? 4.650 9.102 1.077 1.00 93.25 85 HIS A C 1
ATOM 638 O O . HIS A 1 85 ? 5.050 10.237 1.350 1.00 93.25 85 HIS A O 1
ATOM 644 N N . GLY A 1 86 ? 4.275 8.231 2.013 1.00 90.81 86 GLY A N 1
ATOM 645 C CA . GLY A 1 86 ? 4.265 8.519 3.433 1.00 90.81 86 GLY A CA 1
ATOM 646 C C . GLY A 1 86 ? 2.982 9.190 3.911 1.00 90.81 86 GLY A C 1
ATOM 647 O O . GLY A 1 86 ? 2.157 9.667 3.141 1.00 90.81 86 GLY A O 1
ATOM 648 N N . VAL A 1 87 ? 2.831 9.248 5.232 1.00 92.81 87 VAL A N 1
ATOM 649 C CA . VAL A 1 87 ? 1.641 9.800 5.888 1.00 92.81 87 VAL A CA 1
ATOM 650 C C . VAL A 1 87 ? 1.999 11.120 6.556 1.00 92.81 87 VAL A C 1
ATOM 652 O O . VAL A 1 87 ? 3.011 11.227 7.252 1.00 92.81 87 VAL A O 1
ATOM 655 N N . SER A 1 88 ? 1.167 12.144 6.353 1.00 91.56 88 SER A N 1
ATOM 656 C CA . SER A 1 88 ? 1.355 13.455 6.979 1.00 91.56 88 SER A CA 1
ATOM 657 C C . SER A 1 88 ? 1.428 13.336 8.502 1.00 91.56 88 SER A C 1
ATOM 659 O O . SER A 1 88 ? 0.582 12.693 9.124 1.00 91.56 88 SER A O 1
ATOM 661 N N . ALA A 1 89 ? 2.373 14.044 9.124 1.00 88.00 89 ALA A N 1
ATOM 662 C CA . ALA A 1 89 ? 2.528 14.084 10.582 1.00 88.00 89 ALA A CA 1
ATOM 663 C C . ALA A 1 89 ? 1.324 14.703 11.323 1.00 88.00 89 ALA A C 1
ATOM 665 O O . ALA A 1 89 ? 1.230 14.596 12.541 1.00 88.00 89 ALA A O 1
ATOM 666 N N . VAL A 1 90 ? 0.419 15.378 10.605 1.00 90.62 90 VAL A N 1
ATOM 667 C CA . VAL A 1 90 ? -0.839 15.900 11.168 1.00 90.62 90 VAL A CA 1
ATOM 668 C C . VAL A 1 90 ? -1.920 14.812 11.231 1.00 90.62 90 VAL A C 1
ATOM 670 O O . VAL A 1 90 ? -2.829 14.903 12.050 1.00 90.62 90 VAL A O 1
ATOM 673 N N . GLN A 1 91 ? -1.824 13.795 10.371 1.00 87.31 91 GLN A N 1
ATOM 674 C CA . GLN A 1 91 ? -2.775 12.687 10.280 1.00 87.31 91 GLN A CA 1
ATOM 675 C C . GLN A 1 91 ? -2.315 11.480 11.107 1.00 87.31 91 GLN A C 1
ATOM 677 O O . GLN A 1 91 ? -3.095 10.934 11.884 1.00 87.31 91 GLN A O 1
ATOM 682 N N . GLY A 1 92 ? -1.057 11.067 10.934 1.00 89.62 92 GLY A N 1
ATOM 683 C CA . GLY A 1 92 ? -0.495 9.877 11.568 1.00 89.62 92 GLY A CA 1
ATOM 684 C C . GLY A 1 92 ? 0.088 10.142 12.955 1.00 89.62 92 GLY A C 1
ATOM 685 O O . GLY A 1 92 ? 0.433 11.268 13.315 1.00 89.62 92 GLY A O 1
ATOM 686 N N . ASN A 1 93 ? 0.239 9.080 13.740 1.00 90.56 93 ASN A N 1
ATOM 687 C CA . ASN A 1 93 ? 0.945 9.110 15.018 1.00 90.56 93 ASN A CA 1
ATOM 688 C C . ASN A 1 93 ? 1.698 7.775 15.237 1.00 90.56 93 ASN A C 1
ATOM 690 O O . ASN A 1 93 ? 1.618 6.883 14.405 1.00 90.56 93 ASN A O 1
ATOM 694 N N . PRO A 1 94 ? 2.464 7.588 16.325 1.00 88.19 94 PRO A N 1
ATOM 695 C CA . PRO A 1 94 ? 3.210 6.339 16.540 1.00 88.19 94 PRO A CA 1
ATOM 696 C C . PRO A 1 94 ? 2.361 5.080 16.781 1.00 88.19 94 PRO A C 1
ATOM 698 O O . PRO A 1 94 ? 2.925 4.030 17.063 1.00 88.19 94 PRO A O 1
ATOM 701 N N . ARG A 1 95 ? 1.033 5.196 16.743 1.00 92.38 95 ARG A N 1
ATOM 702 C CA . ARG A 1 95 ? 0.063 4.119 16.947 1.00 92.38 95 ARG A CA 1
ATOM 703 C C . ARG A 1 95 ? -0.833 3.944 15.720 1.00 92.38 95 ARG A C 1
ATOM 705 O O . ARG A 1 95 ? -1.042 2.832 15.260 1.00 92.38 95 ARG A O 1
ATOM 712 N N . ASN A 1 96 ? -1.284 5.053 15.142 1.00 91.19 96 ASN A N 1
ATOM 713 C CA . ASN A 1 96 ? -2.097 5.073 13.932 1.00 91.19 96 ASN A CA 1
ATOM 714 C C . ASN A 1 96 ? -1.221 5.410 12.725 1.00 91.19 96 ASN A C 1
ATOM 716 O O . ASN A 1 96 ? -0.468 6.380 12.765 1.00 91.19 96 ASN A O 1
ATOM 720 N N . ASN A 1 97 ? -1.372 4.668 11.630 1.00 94.50 97 ASN A N 1
ATOM 721 C CA . ASN A 1 97 ? -0.597 4.846 10.397 1.00 94.50 97 ASN A CA 1
ATOM 722 C C . ASN A 1 97 ? 0.908 4.522 10.501 1.00 94.50 97 ASN A C 1
ATOM 724 O O . ASN A 1 97 ? 1.705 4.978 9.672 1.00 94.50 97 ASN A O 1
ATOM 728 N N . THR A 1 98 ? 1.327 3.717 11.485 1.00 94.00 98 THR A N 1
ATOM 729 C CA . THR A 1 98 ? 2.669 3.113 11.446 1.00 94.00 98 THR A CA 1
ATOM 730 C C . THR A 1 98 ? 2.786 2.178 10.237 1.00 94.00 98 THR A C 1
ATOM 732 O O . THR A 1 98 ? 1.789 1.834 9.602 1.00 94.00 98 THR A O 1
ATOM 735 N N . HIS A 1 99 ? 4.017 1.817 9.858 1.00 93.62 99 HIS A N 1
ATOM 736 C CA . HIS A 1 99 ? 4.280 0.984 8.672 1.00 93.62 99 HIS A CA 1
ATOM 737 C C . HIS A 1 99 ? 3.681 1.555 7.370 1.00 93.62 99 HIS A C 1
ATOM 739 O O . HIS A 1 99 ? 3.432 0.821 6.417 1.00 93.62 99 HIS A O 1
ATOM 745 N N . LEU A 1 100 ? 3.461 2.877 7.334 1.00 95.25 100 LEU A N 1
ATOM 746 C CA . LEU A 1 100 ? 2.818 3.602 6.236 1.00 95.25 100 LEU A CA 1
ATOM 747 C C . LEU A 1 100 ? 1.394 3.129 5.926 1.00 95.25 100 LEU A C 1
ATOM 749 O O . LEU A 1 100 ? 0.932 3.304 4.802 1.00 95.25 100 LEU A O 1
ATOM 753 N N . ILE A 1 101 ? 0.693 2.547 6.904 1.00 96.62 101 ILE A N 1
ATOM 754 C CA . ILE A 1 101 ? -0.690 2.120 6.702 1.00 96.62 101 ILE A CA 1
ATOM 755 C C . ILE A 1 101 ? -1.586 3.356 6.590 1.00 96.62 101 ILE A C 1
ATOM 757 O O . ILE A 1 101 ? -1.755 4.101 7.549 1.00 96.62 101 ILE A O 1
ATOM 761 N N . ASN A 1 102 ? -2.158 3.598 5.421 1.00 96.12 102 ASN A N 1
ATOM 762 C CA . ASN A 1 102 ? -3.080 4.685 5.122 1.00 96.12 102 ASN A CA 1
ATOM 763 C C . ASN A 1 102 ? -4.030 4.185 4.035 1.00 96.12 102 ASN A C 1
ATOM 765 O O . ASN A 1 102 ? -3.662 4.136 2.865 1.00 96.12 102 ASN A O 1
ATOM 769 N N . PHE A 1 103 ? -5.215 3.742 4.456 1.00 97.31 103 PHE A N 1
ATOM 770 C CA . PHE A 1 103 ? -6.110 2.979 3.595 1.00 97.31 103 PHE A CA 1
ATOM 771 C C . PHE A 1 103 ? -6.576 3.767 2.367 1.00 97.31 103 PHE A C 1
ATOM 773 O O . PHE A 1 103 ? -6.970 4.932 2.480 1.00 97.31 103 PHE A O 1
ATOM 780 N N . ASP A 1 104 ? -6.616 3.101 1.213 1.00 96.94 104 ASP A N 1
ATOM 781 C CA . ASP A 1 104 ? -7.265 3.638 0.019 1.00 96.94 104 ASP A CA 1
ATOM 782 C C . ASP A 1 104 ? -8.782 3.696 0.245 1.00 96.94 104 ASP A C 1
ATOM 784 O O . ASP A 1 104 ? -9.492 2.692 0.167 1.00 96.94 104 ASP A O 1
ATOM 788 N N . ALA A 1 105 ? -9.287 4.902 0.512 1.00 96.06 105 ALA A N 1
ATOM 789 C CA . ALA A 1 105 ? -10.696 5.152 0.804 1.00 96.06 105 ALA A CA 1
ATOM 790 C C . ALA A 1 105 ? -11.639 4.933 -0.396 1.00 96.06 105 ALA A C 1
ATOM 792 O O . ALA A 1 105 ? -12.858 5.049 -0.249 1.00 96.06 105 ALA A O 1
ATOM 793 N N . THR A 1 106 ? -11.108 4.648 -1.590 1.00 96.25 106 THR A N 1
ATOM 794 C CA . THR A 1 106 ? -11.921 4.216 -2.735 1.00 96.25 106 THR A CA 1
ATOM 795 C C . THR A 1 106 ? -12.283 2.729 -2.668 1.00 96.25 106 THR A C 1
ATOM 797 O O . THR A 1 106 ? -13.256 2.320 -3.302 1.00 96.25 106 THR A O 1
ATOM 800 N N . ILE A 1 107 ? -11.552 1.947 -1.864 1.00 97.50 107 ILE A N 1
ATOM 801 C CA . ILE A 1 107 ? -11.709 0.494 -1.699 1.00 97.50 107 ILE A CA 1
ATOM 802 C C . ILE A 1 107 ? -12.160 0.168 -0.270 1.00 97.50 107 ILE A C 1
ATOM 804 O O . ILE A 1 107 ? -13.155 -0.530 -0.069 1.00 97.50 107 ILE A O 1
ATOM 808 N N . VAL A 1 108 ? -11.468 0.720 0.729 1.00 98.19 108 VAL A N 1
ATOM 809 C CA . VAL A 1 108 ? -11.725 0.476 2.151 1.00 98.19 108 VAL A CA 1
ATOM 810 C C . VAL A 1 108 ? -12.669 1.534 2.704 1.00 98.19 108 VAL A C 1
ATOM 812 O O . VAL A 1 108 ? -12.442 2.736 2.566 1.00 98.19 108 VAL A O 1
ATOM 815 N N . GLN A 1 109 ? -13.726 1.094 3.377 1.00 98.25 109 GLN A N 1
ATOM 816 C CA . GLN A 1 109 ? -14.726 1.977 3.972 1.00 98.25 109 GLN A CA 1
ATOM 817 C C . GLN A 1 109 ? -14.645 1.940 5.501 1.00 98.25 109 GLN A C 1
ATOM 819 O O . GLN A 1 109 ? -14.098 0.993 6.070 1.00 98.25 109 GLN A O 1
ATOM 824 N N . PRO A 1 110 ? -15.205 2.940 6.203 1.00 98.38 110 PRO A N 1
ATOM 825 C CA . PRO A 1 110 ? -15.441 2.814 7.632 1.00 98.38 110 PRO A CA 1
ATOM 826 C C . PRO A 1 110 ? -16.291 1.577 7.940 1.00 98.38 110 PRO A C 1
ATOM 828 O O . PRO A 1 110 ? -17.207 1.240 7.187 1.00 98.38 110 PRO A O 1
ATOM 831 N N . ASN A 1 111 ? -15.993 0.922 9.058 1.00 98.19 111 ASN A N 1
ATOM 832 C CA . ASN A 1 111 ? -16.759 -0.212 9.563 1.00 98.19 111 ASN A CA 1
ATOM 833 C C . ASN A 1 111 ? -18.209 0.191 9.907 1.00 98.19 111 ASN A C 1
ATOM 835 O O . ASN A 1 111 ? -18.590 1.364 9.834 1.00 98.19 111 ASN A O 1
ATOM 839 N N . SER A 1 112 ? -19.041 -0.760 10.332 1.00 97.81 112 SER A N 1
ATOM 840 C CA . SER A 1 112 ? -20.450 -0.479 10.670 1.00 97.81 112 SER A CA 1
ATOM 841 C C . SER A 1 112 ? -20.657 0.516 11.829 1.00 97.81 112 SER A C 1
ATOM 843 O O . SER A 1 112 ? -21.764 1.030 12.006 1.00 97.81 112 SER A O 1
ATOM 845 N N . GLN A 1 113 ? -19.604 0.839 12.589 1.00 97.62 113 GLN A N 1
ATOM 846 C CA . GLN A 1 113 ? -19.595 1.866 13.638 1.00 97.62 113 GLN A CA 1
ATOM 847 C C . GLN A 1 113 ? -19.123 3.242 13.131 1.00 97.62 113 GLN A C 1
ATOM 849 O O . GLN A 1 113 ? -19.099 4.207 13.896 1.00 97.62 113 GLN A O 1
ATOM 854 N N . GLY A 1 114 ? -18.768 3.352 11.848 1.00 97.62 114 GLY A N 1
ATOM 855 C CA . GLY A 1 114 ? -18.249 4.568 11.230 1.00 97.62 114 GLY A CA 1
ATOM 856 C C . GLY A 1 114 ? -16.764 4.816 11.499 1.00 97.62 114 GLY A C 1
ATOM 857 O O . GLY A 1 114 ? -16.311 5.951 11.350 1.00 97.62 114 GLY A O 1
ATOM 858 N N . ILE A 1 115 ? -16.007 3.790 11.899 1.00 97.06 115 ILE A N 1
ATOM 859 C CA . ILE A 1 115 ? -14.582 3.894 12.230 1.00 97.06 115 ILE A CA 1
ATOM 860 C C . ILE A 1 115 ? -13.751 3.331 11.074 1.00 97.06 115 ILE A C 1
ATOM 862 O O . ILE A 1 115 ? -14.011 2.228 10.600 1.00 97.06 115 ILE A O 1
ATOM 866 N N . LEU A 1 116 ? -12.758 4.101 10.625 1.00 96.62 116 LEU A N 1
ATOM 867 C CA . LEU A 1 116 ? -11.711 3.654 9.708 1.00 96.62 116 LEU A CA 1
ATOM 868 C C . LEU A 1 116 ? -10.354 3.910 10.367 1.00 96.62 116 LEU A C 1
ATOM 870 O O . LEU A 1 116 ? -9.886 5.051 10.394 1.00 96.62 116 LEU A O 1
ATOM 874 N N . SER A 1 117 ? -9.740 2.878 10.939 1.00 95.44 117 SER A N 1
ATOM 875 C CA . SER A 1 117 ? -8.451 3.010 11.614 1.00 95.44 117 SER A CA 1
ATOM 876 C C . SER A 1 117 ? -7.642 1.724 11.659 1.00 95.44 117 SER A C 1
ATOM 878 O O . SER A 1 117 ? -8.169 0.616 11.680 1.00 95.44 117 SER A O 1
ATOM 880 N N . PHE A 1 118 ? -6.333 1.920 11.736 1.00 96.88 118 PHE A N 1
ATOM 881 C CA . PHE A 1 118 ? -5.346 0.913 12.079 1.00 96.88 118 PHE A CA 1
ATOM 882 C C . PHE A 1 118 ? -4.720 1.290 13.428 1.00 96.88 118 PHE A C 1
ATOM 884 O O . PHE A 1 118 ? -4.351 2.453 13.617 1.00 96.88 118 PHE A O 1
ATOM 891 N N . ASP A 1 119 ? -4.616 0.321 14.335 1.00 96.69 119 ASP A N 1
ATOM 892 C CA . ASP A 1 119 ? -4.055 0.465 15.679 1.00 96.69 119 ASP A CA 1
ATOM 893 C C . ASP A 1 119 ? -2.849 -0.465 15.877 1.00 96.69 119 ASP A C 1
ATOM 895 O O . ASP A 1 119 ? -3.009 -1.676 16.032 1.00 96.69 119 ASP A O 1
ATOM 899 N N . ASP A 1 120 ? -1.642 0.097 15.915 1.00 96.44 120 ASP A N 1
ATOM 900 C CA . ASP A 1 120 ? -0.411 -0.629 16.232 1.00 96.44 120 ASP A CA 1
ATOM 901 C C . ASP A 1 120 ? -0.285 -0.860 17.746 1.00 96.44 120 ASP A C 1
ATOM 903 O O . ASP A 1 120 ? -0.144 0.076 18.540 1.00 96.44 120 ASP A O 1
ATOM 907 N N . GLN A 1 121 ? -0.305 -2.127 18.159 1.00 95.56 121 GLN A N 1
ATOM 908 C CA . GLN A 1 121 ? -0.177 -2.546 19.558 1.00 95.56 121 GLN A CA 1
ATOM 909 C C . GLN A 1 121 ? 1.209 -3.133 19.866 1.00 95.56 121 GLN A C 1
ATOM 911 O O . GLN A 1 121 ? 1.425 -3.731 20.929 1.00 95.56 121 GLN A O 1
ATOM 916 N N . GLY A 1 122 ? 2.168 -2.934 18.961 1.00 93.25 122 GLY A N 1
ATOM 917 C CA . GLY A 1 122 ? 3.548 -3.368 19.067 1.00 93.25 122 GLY A CA 1
ATOM 918 C C . GLY A 1 122 ? 3.870 -4.557 18.165 1.00 93.25 122 GLY A C 1
ATOM 919 O O . GLY A 1 122 ? 3.175 -4.891 17.212 1.00 93.25 122 GLY A O 1
ATOM 920 N N . ARG A 1 123 ? 4.994 -5.215 18.462 1.00 92.50 123 ARG A N 1
ATOM 921 C CA . ARG A 1 123 ? 5.560 -6.249 17.588 1.00 92.50 123 ARG A CA 1
ATOM 922 C C . ARG A 1 123 ? 4.545 -7.359 17.282 1.00 92.50 123 ARG A C 1
ATOM 924 O O . ARG A 1 123 ? 4.183 -8.105 18.191 1.00 92.50 123 ARG A O 1
ATOM 931 N N . TYR A 1 124 ? 4.196 -7.478 15.998 1.00 91.12 124 TYR A N 1
ATOM 932 C CA . TYR A 1 124 ? 3.275 -8.476 15.436 1.00 91.12 124 TYR A CA 1
ATOM 933 C C . TYR A 1 124 ? 1.892 -8.473 16.092 1.00 91.12 124 TYR A C 1
ATOM 935 O O . TYR A 1 124 ? 1.301 -9.530 16.272 1.00 91.12 124 TYR A O 1
ATOM 943 N N . ARG A 1 125 ? 1.432 -7.303 16.548 1.00 93.75 125 ARG A N 1
ATOM 944 C CA . ARG A 1 125 ? 0.155 -7.155 17.241 1.00 93.75 125 ARG A CA 1
ATOM 945 C C . ARG A 1 125 ? -0.471 -5.824 16.878 1.00 93.75 125 ARG A C 1
ATOM 947 O O . ARG A 1 125 ? 0.155 -4.779 17.034 1.00 93.75 125 ARG A O 1
ATOM 954 N N . GLY A 1 126 ? -1.727 -5.856 16.486 1.00 95.62 126 GLY A N 1
ATOM 955 C CA . GLY A 1 126 ? -2.500 -4.653 16.237 1.00 95.62 126 GLY A CA 1
ATOM 956 C C . GLY A 1 126 ? -3.961 -4.985 16.028 1.00 95.62 126 GLY A C 1
ATOM 957 O O . GLY A 1 126 ? -4.383 -6.124 16.235 1.00 95.62 126 GLY A O 1
ATOM 958 N N . SER A 1 127 ? -4.730 -3.982 15.633 1.00 96.88 127 SER A N 1
ATOM 959 C CA . SER A 1 127 ? -6.115 -4.187 15.238 1.00 96.88 127 SER A CA 1
ATOM 960 C C . SER A 1 127 ? -6.556 -3.243 14.133 1.00 96.88 127 SER A C 1
ATOM 962 O O . SER A 1 127 ? -6.045 -2.128 14.006 1.00 96.88 127 SER A O 1
ATOM 964 N N . CYS A 1 128 ? -7.545 -3.688 13.368 1.00 97.50 128 CYS A N 1
ATOM 965 C CA . CYS A 1 128 ? -8.168 -2.911 12.308 1.00 97.50 128 CYS A C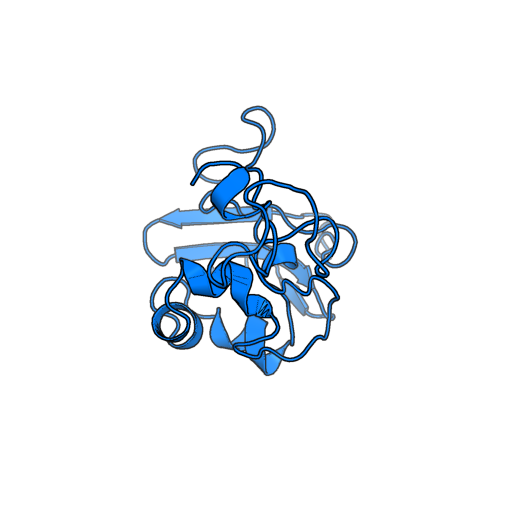A 1
ATOM 966 C C . CYS A 1 128 ? -9.648 -2.655 12.616 1.00 97.50 128 CYS A C 1
ATOM 968 O O . CYS A 1 128 ? -10.385 -3.552 13.032 1.00 97.50 128 CYS A O 1
ATOM 970 N N . ASP A 1 129 ? -10.080 -1.428 12.341 1.00 98.12 129 ASP A N 1
ATOM 971 C CA . ASP A 1 129 ? -11.475 -1.011 12.284 1.00 98.12 129 ASP A CA 1
ATOM 972 C C . ASP A 1 129 ? -11.747 -0.524 10.864 1.00 98.12 129 ASP A C 1
ATOM 974 O O . ASP A 1 129 ? -11.306 0.562 10.492 1.00 98.12 129 ASP A O 1
ATOM 978 N N . LEU A 1 130 ? -12.392 -1.355 10.047 1.00 98.12 130 LEU A N 1
ATOM 979 C CA . LEU A 1 130 ? -12.669 -1.071 8.637 1.00 98.12 130 LEU A CA 1
ATOM 980 C C . LEU A 1 130 ? -13.711 -2.034 8.058 1.00 98.12 130 LEU A C 1
ATOM 982 O O . LEU A 1 130 ? -13.899 -3.138 8.559 1.00 98.12 130 LEU A O 1
ATOM 986 N N . LEU A 1 131 ? -14.340 -1.647 6.955 1.00 98.38 131 LEU A N 1
ATOM 987 C CA . LEU A 1 131 ? -15.106 -2.528 6.082 1.00 98.38 131 LEU A CA 1
ATOM 988 C C . LEU A 1 131 ? -14.321 -2.720 4.780 1.00 98.38 131 LEU A C 1
ATOM 990 O O . LEU A 1 131 ? -14.091 -1.756 4.050 1.00 98.38 131 LEU A O 1
ATOM 994 N N . CYS A 1 132 ? -13.936 -3.959 4.476 1.00 97.31 132 CYS A N 1
ATOM 995 C CA . CYS A 1 132 ? -13.274 -4.318 3.219 1.00 97.31 132 CYS A CA 1
ATOM 996 C C . CYS A 1 132 ? -13.842 -5.639 2.700 1.00 97.31 132 CYS A C 1
ATOM 998 O O . CYS A 1 132 ? -14.095 -6.542 3.495 1.00 97.31 132 CYS A O 1
ATOM 1000 N N . HIS A 1 133 ? -14.123 -5.718 1.395 1.00 95.12 133 HIS A N 1
ATOM 1001 C CA . HIS A 1 133 ? -14.702 -6.899 0.725 1.00 95.12 133 HIS A CA 1
ATOM 1002 C C . HIS A 1 133 ? -15.897 -7.539 1.464 1.00 95.12 133 HIS A C 1
ATOM 1004 O O . HIS A 1 133 ? -16.102 -8.748 1.469 1.00 95.12 133 HIS A O 1
ATOM 1010 N N . GLY A 1 134 ? -16.722 -6.711 2.115 1.00 94.31 134 GLY A N 1
ATOM 1011 C CA . GLY A 1 134 ? -17.891 -7.155 2.885 1.00 94.31 134 GLY A CA 1
ATOM 1012 C C . GLY A 1 134 ? -17.586 -7.711 4.283 1.00 94.31 134 GLY A C 1
ATOM 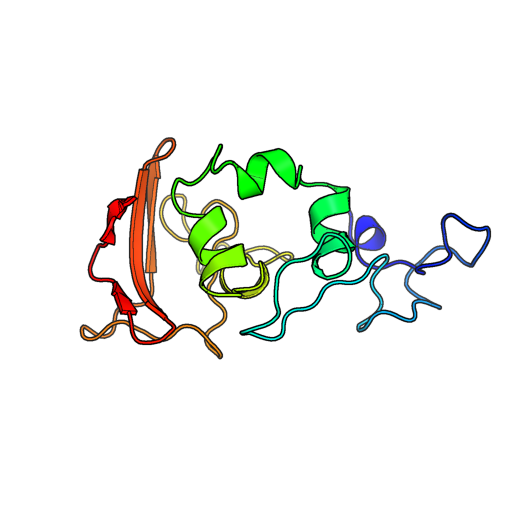1013 O O . GLY A 1 134 ? -18.523 -7.968 5.041 1.00 94.31 134 GLY A O 1
ATOM 1014 N N . LYS A 1 135 ? -16.311 -7.847 4.665 1.00 97.38 135 LYS A N 1
ATOM 1015 C CA . LYS A 1 135 ? -15.885 -8.169 6.029 1.00 97.38 135 LYS A CA 1
ATOM 1016 C C . LYS A 1 135 ? -15.802 -6.889 6.863 1.00 97.38 135 LYS A C 1
ATOM 1018 O O . LYS A 1 135 ? -14.977 -6.005 6.628 1.00 97.38 135 LYS A O 1
ATOM 1023 N N . ASP A 1 136 ? -16.670 -6.825 7.867 1.00 98.12 136 ASP A N 1
ATOM 1024 C CA . ASP A 1 136 ? -16.687 -5.774 8.884 1.00 98.12 136 ASP A CA 1
ATOM 1025 C C . ASP A 1 136 ? -15.680 -6.113 9.997 1.00 98.12 136 ASP A C 1
ATOM 1027 O O . ASP A 1 136 ? -15.859 -7.090 10.728 1.00 98.12 136 ASP A O 1
ATOM 1031 N N . HIS A 1 137 ? -14.603 -5.336 10.096 1.00 98.06 137 HIS A N 1
ATOM 1032 C CA . HIS A 1 137 ? -13.575 -5.445 11.128 1.00 98.06 137 HIS A CA 1
ATOM 1033 C C . HIS A 1 137 ? -13.917 -4.473 12.263 1.00 98.06 137 HIS A C 1
ATOM 1035 O O . HIS A 1 137 ? -14.020 -3.260 12.055 1.00 98.06 137 HIS A O 1
ATOM 1041 N N . GLN A 1 138 ? -14.118 -5.013 13.464 1.00 97.62 138 GLN A N 1
ATOM 1042 C CA . GLN A 1 138 ? -14.471 -4.255 14.668 1.00 97.62 138 GLN A CA 1
ATOM 1043 C C . GLN A 1 138 ? -13.429 -4.540 15.741 1.00 97.62 138 GLN A C 1
ATOM 1045 O O . GLN A 1 138 ? -13.524 -5.541 16.452 1.00 97.62 138 GLN A O 1
ATOM 1050 N N . SER A 1 139 ? -12.404 -3.692 15.802 1.00 96.44 139 SER A N 1
ATOM 1051 C CA . SER A 1 139 ? -11.188 -3.931 16.578 1.00 96.44 139 SER A CA 1
ATOM 1052 C C . SER A 1 139 ? -10.637 -5.346 16.341 1.00 96.44 139 SER A C 1
ATOM 1054 O O . SER A 1 139 ? -10.221 -6.028 17.280 1.00 96.44 139 SER A O 1
ATOM 1056 N N . GLU A 1 140 ? -10.693 -5.809 15.085 1.00 97.50 140 GLU A N 1
ATOM 1057 C CA . GLU A 1 140 ? -10.277 -7.161 14.709 1.00 97.50 140 GLU A CA 1
ATOM 1058 C C . GLU A 1 140 ? -8.764 -7.246 14.874 1.00 97.50 140 GLU A C 1
ATOM 1060 O O . GLU A 1 140 ? -8.024 -6.478 14.254 1.00 97.50 140 GLU A O 1
ATOM 1065 N N . ALA A 1 141 ? -8.329 -8.134 15.760 1.00 95.62 141 ALA A N 1
ATOM 1066 C CA . ALA A 1 141 ? -6.929 -8.308 16.096 1.00 95.62 141 ALA A CA 1
ATOM 1067 C C . ALA A 1 141 ? -6.252 -9.300 15.150 1.00 95.62 141 ALA A C 1
ATOM 1069 O O . ALA A 1 141 ? -6.907 -10.164 14.566 1.00 95.62 141 ALA A O 1
ATOM 1070 N N . TYR A 1 142 ? -4.931 -9.202 15.077 1.00 90.25 142 TYR A N 1
ATOM 1071 C CA . TYR A 1 142 ? -4.066 -10.112 14.335 1.00 90.25 142 TYR A CA 1
ATOM 1072 C C . TYR A 1 142 ? -2.786 -10.421 15.121 1.00 90.25 142 TYR A C 1
ATOM 1074 O O . TYR A 1 142 ? -2.426 -9.620 16.025 1.00 90.25 142 TYR A O 1
#

Secondary structure (DSSP, 8-state):
--HHHHSS-TTGGGT---SSSS-SBTTTBSS-----TTPPP-TTTTHHHHTTS-HHHHHTTSSSTTHHIIIIIS---GGGTB-TT---TTT--SSSSGGGB---TTT-B--TTS--EEEE-STT-EEEEEEETTEEEEEEE-